Protein AF-A0A920L8A8-F1 (afdb_monomer)

Secondary structure (DSSP, 8-state):
---S--S--GGGGTSHHHHHHHHHHHHHHHHHHHHS--S----SSHHHHHHHHTT---HHHHHHHHHT--

Structure (mmCIF, N/CA/C/O backbone):
data_AF-A0A920L8A8-F1
#
_entry.id   AF-A0A920L8A8-F1
#
loop_
_atom_site.group_PDB
_atom_site.id
_atom_site.type_symbol
_atom_site.label_atom_id
_atom_site.label_alt_id
_atom_site.label_comp_id
_atom_site.label_asym_id
_atom_site.label_entity_id
_atom_site.label_seq_id
_atom_site.pdbx_PDB_ins_code
_atom_site.Cartn_x
_atom_site.Cartn_y
_atom_site.Cartn_z
_atom_site.occupancy
_atom_site.B_iso_or_equiv
_atom_site.auth_seq_id
_atom_site.auth_comp_id
_atom_site.auth_asym_id
_atom_site.auth_atom_id
_atom_site.pdbx_PDB_model_num
ATOM 1 N N . MET A 1 1 ? -3.008 -3.434 14.524 1.00 81.19 1 MET A N 1
ATOM 2 C CA . MET A 1 1 ? -1.886 -3.953 13.711 1.00 81.19 1 MET A CA 1
ATOM 3 C C . MET A 1 1 ? -2.454 -4.687 12.498 1.00 81.19 1 MET A C 1
ATOM 5 O O . MET A 1 1 ? -3.493 -5.327 12.641 1.00 81.19 1 MET A O 1
ATOM 9 N N . ILE A 1 2 ? -1.864 -4.536 11.307 1.00 90.69 2 ILE A N 1
ATOM 10 C CA . ILE A 1 2 ? -2.331 -5.195 10.074 1.00 90.69 2 ILE A CA 1
ATOM 11 C C . ILE A 1 2 ? -1.215 -6.113 9.566 1.00 90.69 2 ILE A C 1
ATOM 13 O O . ILE A 1 2 ? -0.303 -5.656 8.891 1.00 90.69 2 ILE A O 1
ATOM 17 N N . GLU A 1 3 ? -1.337 -7.414 9.835 1.00 90.69 3 GLU A N 1
ATOM 18 C CA . GLU A 1 3 ? -0.357 -8.433 9.419 1.00 90.69 3 GLU A CA 1
ATOM 19 C C . GLU A 1 3 ? -0.529 -8.814 7.941 1.00 90.69 3 GLU A C 1
ATOM 21 O O . GLU A 1 3 ? -1.048 -9.885 7.598 1.00 90.69 3 GLU A O 1
ATOM 26 N N . ARG A 1 4 ? -0.183 -7.890 7.039 1.00 93.75 4 ARG A N 1
ATOM 27 C CA . ARG A 1 4 ? -0.191 -8.112 5.588 1.00 93.75 4 ARG A CA 1
ATOM 28 C C . ARG A 1 4 ? 0.943 -7.367 4.902 1.00 93.75 4 ARG A C 1
ATOM 30 O O . ARG A 1 4 ? 1.310 -6.269 5.299 1.00 93.75 4 ARG A O 1
ATOM 37 N N . CYS A 1 5 ? 1.429 -7.952 3.809 1.00 93.50 5 CYS A N 1
ATOM 38 C CA . CYS A 1 5 ? 2.384 -7.296 2.928 1.00 93.50 5 CYS A CA 1
ATOM 39 C C . CYS A 1 5 ? 1.778 -6.010 2.343 1.00 93.50 5 CYS A C 1
ATOM 41 O O . CYS A 1 5 ? 0.652 -6.012 1.842 1.00 93.50 5 CYS A O 1
ATOM 43 N N . SER A 1 6 ? 2.543 -4.920 2.382 1.00 93.00 6 SER A N 1
ATOM 44 C CA . SER A 1 6 ? 2.166 -3.626 1.805 1.00 93.00 6 SER A CA 1
ATOM 45 C C . SER A 1 6 ? 2.290 -3.589 0.280 1.00 93.00 6 SER A C 1
ATOM 47 O O . SER A 1 6 ? 1.788 -2.661 -0.346 1.00 93.00 6 SER A O 1
ATOM 49 N N . GLY A 1 7 ? 2.960 -4.579 -0.322 1.00 94.31 7 GLY A N 1
ATOM 50 C CA . GLY A 1 7 ? 3.230 -4.646 -1.759 1.00 94.31 7 GLY A CA 1
ATOM 51 C C . GLY A 1 7 ? 4.336 -3.703 -2.233 1.00 94.31 7 GLY A C 1
ATOM 52 O O . GLY A 1 7 ? 4.497 -3.552 -3.438 1.00 94.31 7 GLY A O 1
ATOM 53 N N . HIS A 1 8 ? 5.081 -3.069 -1.318 1.00 93.88 8 HIS A N 1
ATOM 54 C CA . HIS A 1 8 ? 6.065 -2.033 -1.653 1.00 93.88 8 HIS A CA 1
ATOM 55 C C . HIS A 1 8 ? 7.410 -2.550 -2.205 1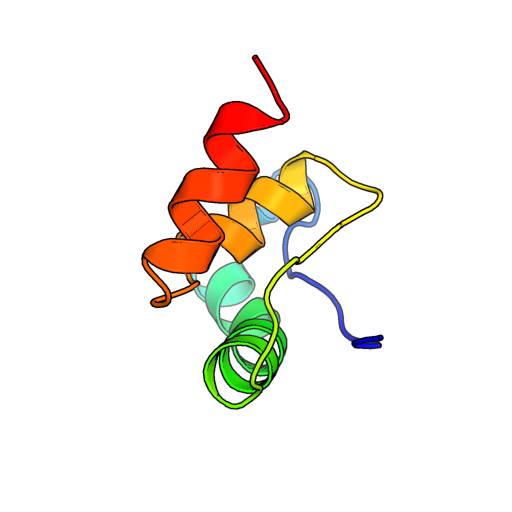.00 93.88 8 HIS A C 1
ATOM 57 O O . HIS A 1 8 ? 8.231 -1.724 -2.584 1.00 93.88 8 HIS A O 1
ATOM 63 N N . ASP A 1 9 ? 7.631 -3.871 -2.205 1.00 88.62 9 ASP A N 1
ATOM 64 C CA . ASP A 1 9 ? 8.899 -4.597 -2.421 1.00 88.62 9 ASP A CA 1
ATOM 65 C C . ASP A 1 9 ? 9.883 -3.941 -3.422 1.00 88.62 9 ASP A C 1
ATOM 67 O O . ASP A 1 9 ? 9.892 -4.214 -4.625 1.00 88.62 9 ASP A O 1
ATOM 71 N N . GLY A 1 10 ? 10.707 -3.018 -2.917 1.00 88.50 10 GLY A N 1
ATOM 72 C CA . GLY A 1 10 ? 11.699 -2.263 -3.681 1.00 88.50 10 GLY A CA 1
ATOM 73 C C . GLY A 1 10 ? 11.167 -1.662 -4.989 1.00 88.50 10 GLY A C 1
ATOM 74 O O . GLY A 1 10 ? 10.225 -0.870 -5.016 1.00 88.50 10 GLY A O 1
ATOM 75 N N . SER A 1 11 ? 11.807 -2.032 -6.105 1.00 92.19 11 SER A N 1
ATOM 76 C CA . SER A 1 11 ? 11.431 -1.524 -7.433 1.00 92.19 11 SER A CA 1
ATOM 77 C C . SER A 1 11 ? 10.091 -2.073 -7.950 1.00 92.19 11 SER A C 1
ATOM 79 O O . SER A 1 11 ? 9.507 -1.503 -8.871 1.00 92.19 11 SER A O 1
ATOM 81 N N . TYR A 1 12 ? 9.569 -3.148 -7.351 1.00 94.00 12 TYR A N 1
ATOM 82 C CA . TYR A 1 12 ? 8.325 -3.791 -7.776 1.00 94.00 12 TYR A CA 1
ATOM 83 C C . TYR A 1 12 ? 7.126 -2.838 -7.696 1.00 94.00 12 TYR A C 1
ATOM 85 O O . TYR A 1 12 ? 6.248 -2.857 -8.560 1.00 94.00 12 TYR A O 1
ATOM 93 N N . ALA A 1 13 ? 7.118 -1.960 -6.692 1.00 92.69 13 ALA A N 1
ATOM 94 C CA . ALA A 1 13 ? 6.048 -0.997 -6.453 1.00 92.69 13 ALA A CA 1
ATOM 95 C C . ALA A 1 13 ? 6.170 0.310 -7.250 1.00 92.69 13 ALA A C 1
ATOM 97 O O . ALA A 1 13 ? 5.371 1.220 -7.038 1.00 92.69 13 ALA A O 1
ATOM 98 N N . ILE A 1 14 ? 7.152 0.415 -8.151 1.00 93.00 14 ILE A N 1
ATOM 99 C CA . ILE A 1 14 ? 7.358 1.598 -9.006 1.00 93.00 14 ILE A CA 1
ATOM 100 C C . ILE A 1 14 ? 7.510 1.255 -10.491 1.00 93.00 14 ILE A C 1
ATOM 102 O O . ILE A 1 14 ? 7.247 2.102 -11.339 1.00 93.00 14 ILE A O 1
ATOM 106 N N . LYS A 1 15 ? 7.918 0.026 -10.824 1.00 95.62 15 LYS A N 1
ATOM 107 C CA . LYS A 1 15 ? 8.032 -0.438 -12.209 1.00 95.62 15 LYS A CA 1
ATOM 108 C C . LYS A 1 15 ? 6.659 -0.576 -12.854 1.00 95.62 15 LYS A C 1
ATOM 110 O O . LYS A 1 15 ? 5.764 -1.190 -12.274 1.00 95.62 15 LYS A O 1
ATOM 115 N N . ALA A 1 16 ? 6.507 -0.049 -14.067 1.00 96.00 16 ALA A N 1
ATOM 116 C CA . ALA A 1 16 ? 5.232 -0.033 -14.779 1.00 96.00 16 ALA A CA 1
ATOM 117 C C . ALA A 1 16 ? 4.653 -1.445 -14.977 1.00 96.00 16 ALA A C 1
ATOM 119 O O . ALA A 1 16 ? 3.450 -1.648 -14.829 1.00 96.00 16 ALA A O 1
ATOM 120 N N . GLU A 1 17 ? 5.506 -2.441 -15.226 1.00 96.31 17 GLU A N 1
ATOM 121 C CA . GLU A 1 17 ? 5.095 -3.818 -15.522 1.00 96.31 17 GLU A CA 1
ATOM 122 C C . GLU A 1 17 ? 4.548 -4.561 -14.288 1.00 96.31 17 GLU A C 1
ATOM 124 O O . GLU A 1 17 ? 3.806 -5.540 -14.412 1.00 96.31 17 GLU A O 1
ATOM 129 N N . SER A 1 18 ? 4.921 -4.121 -13.081 1.00 96.31 18 SER A N 1
ATOM 130 C CA . SER A 1 18 ? 4.528 -4.743 -11.810 1.00 96.31 18 SER A CA 1
ATOM 131 C C . SER A 1 18 ? 3.644 -3.863 -10.931 1.00 96.31 18 SER A C 1
ATOM 133 O O . SER A 1 18 ? 3.039 -4.379 -9.989 1.00 96.31 18 SER A O 1
ATOM 135 N N . PHE A 1 19 ? 3.504 -2.575 -11.249 1.00 95.50 19 PHE A N 1
ATOM 136 C CA . PHE A 1 19 ? 2.791 -1.606 -10.420 1.00 95.50 19 PHE A CA 1
ATOM 137 C C . PHE A 1 19 ? 1.359 -2.047 -10.104 1.00 95.50 19 PHE A C 1
ATOM 139 O O . PHE A 1 19 ? 0.963 -2.089 -8.942 1.00 95.50 19 PHE A O 1
ATOM 146 N N . GLU A 1 20 ? 0.590 -2.488 -11.101 1.00 96.50 20 GLU A N 1
ATOM 147 C CA . GLU A 1 20 ? -0.780 -2.957 -10.864 1.00 96.50 20 GLU A CA 1
ATOM 148 C C . GLU A 1 20 ? -0.851 -4.176 -9.935 1.00 96.50 20 GLU A C 1
ATOM 150 O O . GLU A 1 20 ? -1.805 -4.333 -9.167 1.00 96.50 20 GLU A O 1
ATOM 155 N N . LYS A 1 21 ? 0.157 -5.053 -9.986 1.00 96.81 21 LYS A N 1
ATOM 156 C CA . LYS A 1 21 ? 0.246 -6.218 -9.100 1.00 96.81 21 LYS A CA 1
ATOM 157 C C . LYS A 1 21 ? 0.574 -5.771 -7.675 1.00 96.81 21 LYS A C 1
ATOM 159 O O . LYS A 1 21 ? -0.089 -6.220 -6.743 1.00 96.81 21 LYS A O 1
ATOM 164 N N . ALA A 1 22 ? 1.497 -4.821 -7.512 1.00 96.75 22 ALA A N 1
ATOM 165 C CA . ALA A 1 22 ? 1.793 -4.186 -6.227 1.00 96.75 22 ALA A CA 1
ATOM 166 C C . ALA A 1 22 ? 0.539 -3.531 -5.617 1.00 96.75 22 ALA A C 1
ATOM 168 O O . ALA A 1 22 ? 0.223 -3.737 -4.442 1.00 96.75 22 ALA A O 1
ATOM 169 N N . LEU A 1 23 ? -0.250 -2.826 -6.438 1.00 95.50 23 LEU A N 1
ATOM 170 C CA . LEU A 1 23 ? -1.537 -2.262 -6.029 1.00 95.50 23 LEU A CA 1
ATOM 171 C C . LEU A 1 23 ? -2.526 -3.346 -5.583 1.00 95.50 23 LEU A C 1
ATOM 173 O O . LEU A 1 23 ? -3.223 -3.168 -4.588 1.00 95.50 23 LEU A O 1
ATOM 177 N N . LYS A 1 24 ? -2.602 -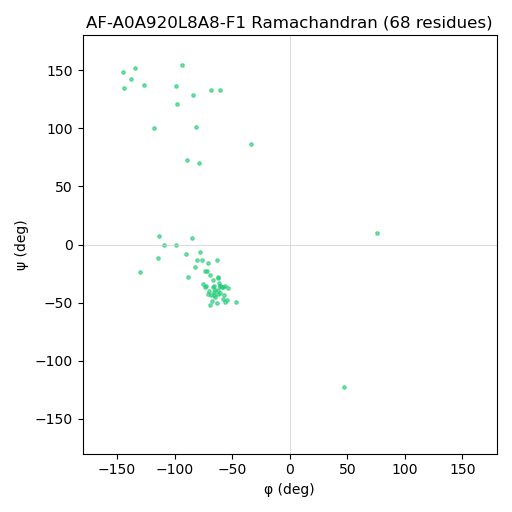4.485 -6.280 1.00 96.44 24 LYS A N 1
ATOM 178 C CA . LYS A 1 24 ? -3.469 -5.602 -5.867 1.00 96.44 24 LYS A CA 1
A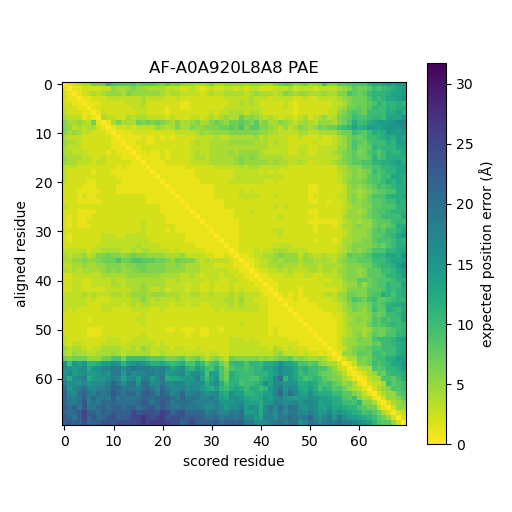TOM 179 C C . LYS A 1 24 ? -3.065 -6.168 -4.502 1.00 96.44 24 LYS A C 1
ATOM 181 O O . LYS A 1 24 ? -3.951 -6.447 -3.699 1.00 96.44 24 LYS A O 1
ATOM 186 N N . ILE A 1 25 ? -1.765 -6.268 -4.217 1.00 96.69 25 ILE A N 1
ATOM 187 C CA . ILE A 1 25 ? -1.247 -6.750 -2.925 1.00 96.69 25 ILE A CA 1
ATOM 188 C C . ILE A 1 25 ? -1.611 -5.787 -1.784 1.00 96.69 25 ILE A C 1
ATOM 190 O O . ILE A 1 25 ? -2.028 -6.244 -0.720 1.00 96.69 25 ILE A O 1
ATOM 194 N N . ARG A 1 26 ? -1.532 -4.464 -2.004 1.00 95.38 26 ARG A N 1
ATOM 195 C CA . ARG A 1 26 ? -1.828 -3.461 -0.960 1.00 95.38 26 ARG A CA 1
ATOM 196 C C . ARG A 1 26 ? -3.320 -3.308 -0.634 1.00 95.38 26 ARG A C 1
ATOM 198 O O . ARG A 1 26 ? -3.662 -2.849 0.454 1.00 95.38 26 ARG A O 1
ATOM 205 N N . ARG A 1 27 ? -4.230 -3.677 -1.548 1.00 95.25 27 ARG A N 1
ATOM 206 C CA . ARG A 1 27 ? -5.699 -3.526 -1.392 1.00 95.25 27 ARG A CA 1
ATOM 207 C C . ARG A 1 27 ? -6.266 -3.997 -0.042 1.00 95.25 27 ARG A C 1
ATOM 209 O O . ARG A 1 27 ? -7.009 -3.223 0.558 1.00 95.25 27 ARG A O 1
ATOM 216 N N . PRO A 1 28 ? -5.965 -5.205 0.474 1.00 95.00 28 PRO A N 1
ATOM 217 C CA . PRO A 1 28 ? -6.463 -5.637 1.782 1.00 95.00 28 PRO A CA 1
ATOM 218 C C . PRO A 1 28 ? -5.983 -4.761 2.947 1.00 95.00 28 PRO A C 1
ATOM 220 O O . PRO A 1 28 ? -6.702 -4.644 3.938 1.00 95.00 28 PRO A O 1
ATOM 223 N N . VAL A 1 29 ? -4.803 -4.137 2.841 1.00 94.44 29 VAL A N 1
ATOM 224 C CA . VAL A 1 29 ? -4.299 -3.188 3.846 1.00 94.44 29 VAL A CA 1
ATOM 225 C C . VAL A 1 29 ? -5.138 -1.913 3.808 1.00 94.44 29 VAL A C 1
ATOM 227 O O . VAL A 1 29 ? -5.720 -1.538 4.822 1.00 94.44 29 VAL A O 1
ATOM 230 N N . ILE A 1 30 ? -5.295 -1.317 2.622 1.00 93.19 30 ILE A N 1
ATOM 231 C CA . ILE A 1 30 ? -6.108 -0.107 2.415 1.00 93.19 30 ILE A CA 1
ATOM 232 C C . ILE A 1 30 ? -7.555 -0.321 2.851 1.00 93.19 30 ILE A C 1
ATOM 234 O O . ILE A 1 30 ? -8.097 0.484 3.599 1.00 93.19 30 ILE A O 1
ATOM 238 N N . SER A 1 31 ? -8.176 -1.432 2.448 1.00 92.81 31 SER A N 1
ATOM 239 C CA . SER A 1 31 ? -9.567 -1.708 2.809 1.00 92.81 31 SER A CA 1
ATOM 240 C C . SER A 1 31 ? -9.764 -1.807 4.321 1.00 92.81 31 SER A C 1
ATOM 242 O O . SER A 1 31 ? -10.806 -1.382 4.808 1.00 92.81 31 SER A O 1
ATOM 244 N N . LYS A 1 32 ? -8.797 -2.357 5.067 1.00 92.25 32 LYS A N 1
ATOM 245 C CA . LYS A 1 32 ? -8.865 -2.393 6.534 1.00 92.25 32 LYS A CA 1
ATOM 246 C C . LYS A 1 32 ? -8.696 -1.008 7.144 1.00 92.25 32 LYS A C 1
ATOM 248 O O . LYS A 1 32 ? -9.406 -0.694 8.090 1.00 92.25 32 LYS A O 1
ATOM 253 N N . ILE A 1 33 ? -7.785 -0.204 6.599 1.00 90.38 33 ILE A N 1
ATOM 254 C CA . ILE A 1 33 ? -7.556 1.166 7.059 1.00 90.38 33 ILE A CA 1
ATOM 255 C C . ILE A 1 33 ? -8.808 2.023 6.838 1.00 90.38 33 ILE A C 1
ATOM 257 O O . ILE A 1 33 ? -9.281 2.630 7.789 1.00 90.38 33 ILE A O 1
ATOM 261 N N . ASN A 1 34 ? -9.390 2.014 5.634 1.00 87.88 34 ASN A N 1
ATOM 262 C CA . ASN A 1 34 ? -10.557 2.845 5.310 1.00 87.88 34 ASN A CA 1
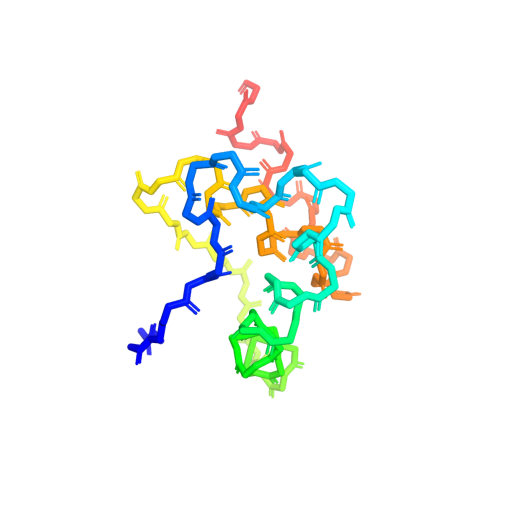ATOM 263 C C . ASN A 1 34 ? -11.836 2.403 6.046 1.00 87.88 34 ASN A C 1
ATOM 265 O O . ASN A 1 34 ? -12.723 3.220 6.259 1.00 87.88 34 ASN A O 1
ATOM 269 N N . LYS A 1 35 ? -11.956 1.121 6.422 1.00 89.69 35 LYS A N 1
ATOM 270 C CA . LYS A 1 35 ? -13.101 0.607 7.201 1.00 89.69 35 LYS A CA 1
ATOM 271 C C . LYS A 1 35 ? -12.982 0.856 8.703 1.00 89.69 35 LYS A C 1
ATOM 273 O O . LYS A 1 35 ? -13.974 0.710 9.408 1.00 89.69 35 LYS A O 1
ATOM 278 N N . GLY A 1 36 ? -11.778 1.124 9.198 1.00 86.19 36 GLY A N 1
ATOM 279 C CA . GLY A 1 36 ? -11.545 1.379 10.611 1.00 86.19 36 GLY A CA 1
ATOM 280 C C . GLY A 1 36 ? -11.588 2.866 10.933 1.00 86.19 36 GLY A C 1
ATOM 281 O O . GLY A 1 36 ? -11.273 3.712 10.100 1.00 86.19 36 GLY A O 1
ATOM 282 N N . GLU A 1 37 ? -11.913 3.184 12.179 1.00 83.88 37 GLU A N 1
ATOM 283 C CA . GLU A 1 37 ? -11.824 4.544 12.708 1.00 83.88 37 GLU A CA 1
ATOM 284 C C . GLU A 1 37 ? -10.427 4.779 13.295 1.00 83.88 37 GLU A C 1
ATOM 286 O O . GLU A 1 37 ? -10.223 4.790 14.507 1.00 83.88 37 GLU A O 1
ATOM 291 N N . PHE A 1 38 ? -9.428 4.907 12.418 1.00 83.56 38 PHE A N 1
ATOM 292 C CA . PHE A 1 38 ? -8.054 5.213 12.821 1.00 83.56 38 PHE A CA 1
ATOM 293 C C . PHE A 1 38 ? -7.758 6.703 12.658 1.00 83.56 38 PHE A C 1
ATOM 295 O O . PHE A 1 38 ? -8.074 7.305 11.633 1.00 83.56 38 PHE A O 1
ATOM 302 N N . THR A 1 39 ? -7.102 7.292 13.656 1.00 81.88 39 THR A N 1
ATOM 303 C CA . THR A 1 39 ? -6.565 8.659 13.579 1.00 81.88 39 THR A CA 1
ATOM 304 C C . THR A 1 39 ? -5.150 8.696 13.017 1.00 81.88 39 THR A C 1
ATOM 306 O O . THR A 1 39 ? -4.747 9.692 12.421 1.00 81.88 39 THR A O 1
ATOM 309 N N . ASN A 1 40 ? -4.386 7.618 13.211 1.00 83.50 40 ASN A N 1
ATOM 310 C CA . ASN A 1 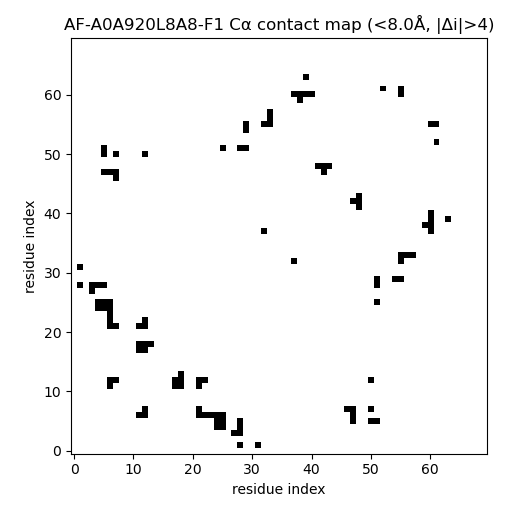40 ? -2.982 7.537 12.841 1.00 83.50 40 ASN A CA 1
ATOM 311 C C . ASN A 1 40 ? -2.678 6.183 12.198 1.00 83.50 40 ASN A C 1
ATOM 313 O O . ASN A 1 40 ? -3.163 5.137 12.632 1.00 83.50 40 ASN A O 1
ATOM 317 N N . PHE A 1 41 ? -1.808 6.215 11.194 1.00 85.94 41 PHE A N 1
ATOM 318 C CA . PHE A 1 41 ? -1.186 5.046 10.591 1.00 85.94 41 PHE A CA 1
ATOM 319 C C . PHE A 1 41 ? 0.323 5.255 10.612 1.00 85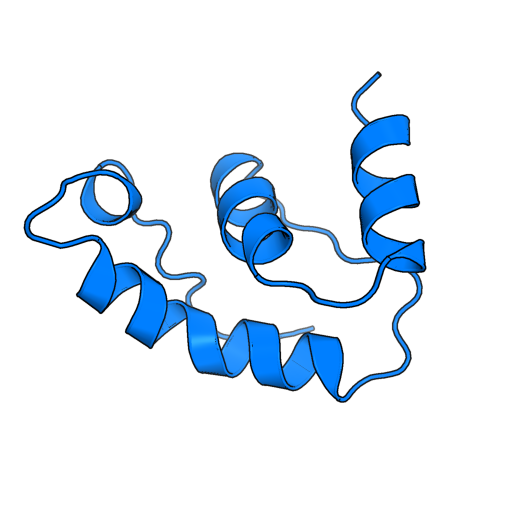.94 41 PHE A C 1
ATOM 321 O O . PHE A 1 41 ? 0.808 6.345 10.320 1.00 85.94 41 PHE A O 1
ATOM 328 N N . THR A 1 42 ? 1.053 4.204 10.960 1.00 89.06 42 THR A N 1
ATOM 329 C CA . THR A 1 42 ? 2.512 4.207 10.981 1.00 89.06 42 THR A CA 1
ATOM 330 C C . THR A 1 42 ? 3.034 2.946 10.312 1.00 89.06 42 THR A C 1
ATOM 332 O O . THR A 1 42 ? 2.361 1.912 10.287 1.00 89.06 42 THR A O 1
ATOM 335 N N . SER A 1 43 ? 4.226 3.058 9.747 1.00 89.19 43 SER A N 1
ATOM 336 C CA . SER A 1 43 ? 4.962 1.980 9.107 1.00 89.19 43 SER A CA 1
ATOM 337 C C . SER A 1 43 ? 6.438 2.206 9.403 1.00 8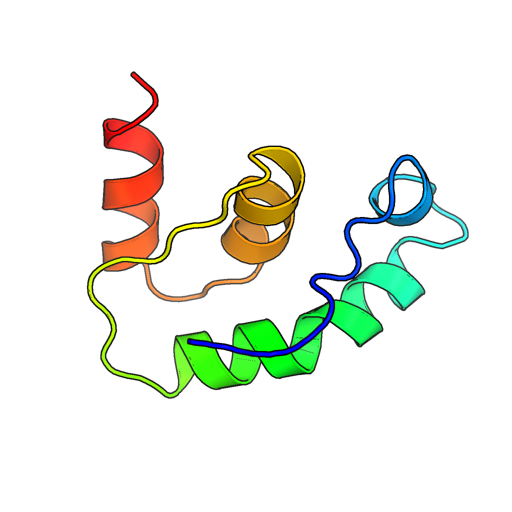9.19 43 SER A C 1
ATOM 339 O O . SER A 1 43 ? 6.933 3.325 9.283 1.00 89.19 43 SER A O 1
ATOM 341 N N . ASP A 1 44 ? 7.126 1.139 9.779 1.00 90.25 44 ASP A N 1
ATOM 342 C CA . ASP A 1 44 ? 8.571 1.105 10.007 1.00 90.25 44 ASP A CA 1
ATOM 343 C C . ASP A 1 44 ? 9.369 1.417 8.729 1.00 90.25 44 ASP A C 1
ATOM 345 O O . ASP A 1 44 ? 10.461 1.978 8.786 1.00 90.25 44 ASP A O 1
ATOM 349 N N . CYS A 1 45 ? 8.798 1.116 7.559 1.00 89.12 45 CYS A N 1
ATOM 350 C CA . CYS A 1 45 ? 9.353 1.492 6.267 1.00 89.12 45 CYS A CA 1
ATOM 351 C C . CYS A 1 45 ? 8.694 2.773 5.709 1.00 89.12 45 CYS A C 1
ATOM 353 O O . CYS A 1 45 ? 7.489 2.758 5.425 1.00 89.12 45 CYS A O 1
ATOM 355 N N . PRO A 1 46 ? 9.453 3.855 5.434 1.00 88.38 46 PRO A N 1
ATOM 356 C CA . PRO A 1 46 ? 8.898 5.096 4.883 1.00 88.38 46 PRO A CA 1
ATOM 357 C C . PRO A 1 46 ? 8.369 4.927 3.449 1.00 88.38 46 PRO A C 1
ATOM 359 O O . PRO A 1 46 ? 7.395 5.571 3.057 1.00 88.38 46 PRO A O 1
ATOM 362 N N . MET A 1 47 ? 8.958 4.021 2.660 1.00 91.06 47 MET A N 1
ATOM 363 C CA . MET A 1 47 ? 8.455 3.705 1.318 1.00 91.06 47 MET A CA 1
ATOM 364 C C . MET A 1 47 ? 7.102 2.995 1.381 1.00 91.06 47 MET A C 1
ATOM 366 O O . MET A 1 47 ? 6.194 3.348 0.630 1.00 91.06 47 MET A O 1
ATOM 370 N N . ALA A 1 48 ? 6.946 2.032 2.295 1.00 92.69 48 ALA A N 1
ATOM 371 C CA . ALA A 1 48 ? 5.663 1.379 2.530 1.00 92.69 48 ALA A CA 1
ATOM 372 C C . ALA A 1 48 ? 4.631 2.374 3.077 1.00 92.69 48 ALA A C 1
ATOM 374 O O . ALA A 1 48 ? 3.489 2.362 2.619 1.00 92.69 48 ALA A O 1
ATOM 375 N N . ALA A 1 49 ? 5.045 3.285 3.968 1.00 91.62 49 ALA A N 1
ATOM 376 C CA . ALA A 1 49 ? 4.191 4.350 4.485 1.00 91.62 49 ALA A CA 1
ATOM 377 C C . ALA A 1 49 ? 3.621 5.208 3.349 1.00 91.62 49 ALA A C 1
ATOM 379 O O . ALA A 1 49 ? 2.409 5.389 3.257 1.00 91.62 49 ALA A O 1
ATOM 380 N N . LYS A 1 50 ? 4.483 5.668 2.432 1.00 89.62 50 LYS A N 1
ATOM 381 C CA . LYS A 1 50 ? 4.079 6.467 1.269 1.00 89.62 50 LYS A CA 1
ATOM 382 C C . LYS A 1 50 ? 3.215 5.667 0.291 1.00 89.62 50 LYS A C 1
ATOM 384 O O . LYS A 1 50 ? 2.198 6.166 -0.191 1.00 89.62 50 LYS A O 1
ATOM 389 N N . PHE A 1 51 ? 3.597 4.422 0.006 1.00 92.62 51 PHE A N 1
ATOM 390 C CA . PHE A 1 51 ? 2.873 3.565 -0.930 1.00 92.62 51 PHE A CA 1
ATOM 391 C C . PHE A 1 51 ? 1.466 3.235 -0.425 1.00 92.62 51 PHE A C 1
ATOM 393 O O . PHE A 1 51 ? 0.509 3.365 -1.183 1.00 92.62 51 PHE A O 1
ATOM 400 N N . ILE A 1 52 ? 1.310 2.881 0.852 1.00 92.69 52 ILE A N 1
ATOM 401 C CA . ILE A 1 52 ? -0.002 2.677 1.481 1.00 92.69 52 ILE A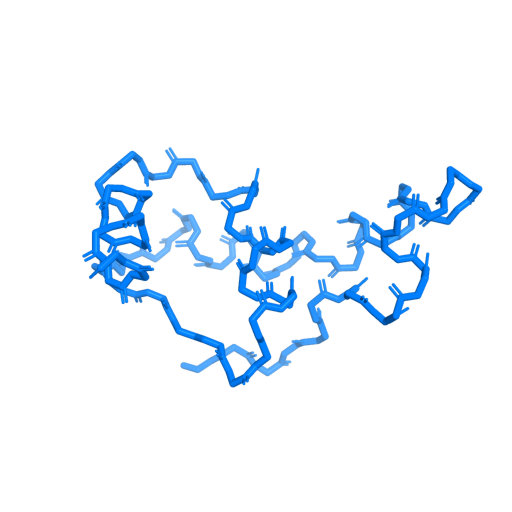 CA 1
ATOM 402 C C . ILE A 1 52 ? -0.751 4.011 1.572 1.00 92.69 52 ILE A C 1
ATOM 404 O O . ILE A 1 52 ? -1.895 4.094 1.137 1.00 92.69 52 ILE A O 1
ATOM 408 N N . GLY A 1 53 ? -0.097 5.068 2.060 1.00 90.94 53 GLY A N 1
ATOM 409 C CA . GLY A 1 53 ? -0.687 6.395 2.246 1.00 90.94 53 GLY A CA 1
ATOM 410 C C . GLY A 1 53 ? -1.346 6.954 0.987 1.00 90.94 53 GLY A C 1
ATOM 411 O O . GLY A 1 53 ? -2.432 7.512 1.068 1.00 90.94 53 GLY A O 1
ATOM 412 N N . SER A 1 54 ? -0.758 6.706 -0.189 1.00 89.44 54 SER A N 1
ATOM 413 C CA . SER A 1 54 ? -1.327 7.118 -1.484 1.00 89.44 54 SER A CA 1
ATOM 414 C C . SER A 1 54 ? -2.683 6.486 -1.838 1.00 89.44 54 SER A C 1
ATOM 416 O O . SER A 1 54 ? -3.311 6.906 -2.805 1.00 89.44 54 SER A O 1
ATOM 418 N N . GLY A 1 55 ? -3.112 5.440 -1.124 1.00 88.62 55 GLY A N 1
ATOM 419 C CA . GLY A 1 55 ? -4.395 4.767 -1.332 1.00 88.62 55 GLY A CA 1
ATOM 420 C C . GLY A 1 55 ? -5.429 5.004 -0.229 1.00 88.62 55 GLY A C 1
ATOM 421 O O . GLY A 1 55 ? -6.509 4.429 -0.312 1.00 88.62 55 GLY A O 1
ATOM 422 N N . ILE A 1 56 ? -5.105 5.773 0.815 1.00 88.38 56 ILE A N 1
ATOM 423 C CA . ILE A 1 56 ? -6.020 6.048 1.932 1.00 88.38 56 ILE A CA 1
ATOM 424 C C . ILE A 1 56 ? -6.934 7.215 1.546 1.00 88.38 56 ILE A C 1
ATOM 426 O O . ILE A 1 56 ? -6.460 8.275 1.155 1.00 88.38 56 ILE A O 1
ATOM 430 N N . GLU A 1 57 ? -8.245 7.030 1.689 1.00 79.25 57 GLU A N 1
ATOM 431 C CA . GLU A 1 57 ? -9.259 8.020 1.276 1.00 79.25 57 GLU A CA 1
ATOM 432 C C . GLU A 1 57 ? -9.607 9.016 2.399 1.00 79.25 57 GLU A C 1
ATOM 434 O O . GLU A 1 57 ? -10.308 10.001 2.184 1.00 79.25 57 GLU A O 1
ATOM 439 N N . ASN A 1 58 ? -9.109 8.779 3.617 1.00 70.31 58 ASN A N 1
ATOM 440 C CA . ASN A 1 58 ? -9.383 9.614 4.781 1.00 70.31 58 ASN A CA 1
ATOM 441 C C . ASN A 1 58 ? -8.486 10.869 4.803 1.00 70.31 58 ASN A C 1
ATOM 443 O O . ASN A 1 58 ? -7.328 10.823 5.227 1.00 70.31 58 ASN A O 1
ATOM 447 N N . GLU A 1 59 ? -9.056 12.007 4.398 1.00 60.09 59 GLU A N 1
ATOM 448 C CA . GLU A 1 59 ? -8.402 13.324 4.345 1.00 60.09 59 GLU A CA 1
ATOM 449 C C . GLU A 1 59 ? -7.806 13.769 5.698 1.00 60.09 59 GLU A C 1
ATOM 451 O O . GLU A 1 59 ? -6.721 14.360 5.742 1.00 60.09 59 GLU A O 1
ATOM 456 N N . LYS A 1 60 ? -8.459 13.437 6.825 1.00 57.12 60 LYS A N 1
ATOM 457 C CA . LYS A 1 60 ? -7.930 13.741 8.168 1.00 57.12 60 LYS A CA 1
ATOM 458 C C . LYS A 1 60 ? -6.644 12.968 8.457 1.00 57.12 60 LYS A C 1
ATOM 460 O O . LYS A 1 60 ? -5.740 13.512 9.087 1.00 57.12 60 LYS A O 1
ATOM 465 N N . MET A 1 61 ? -6.541 11.732 7.968 1.00 61.03 61 MET A N 1
ATOM 466 C CA . MET A 1 61 ? -5.347 10.906 8.146 1.00 61.03 61 MET A CA 1
ATOM 467 C C . MET A 1 61 ? -4.197 11.351 7.228 1.00 61.03 61 MET A C 1
ATOM 469 O O . MET A 1 61 ? -3.039 11.329 7.639 1.00 61.03 61 MET A O 1
ATOM 473 N N . TRP A 1 62 ? -4.510 11.830 6.019 1.00 55.69 62 TRP A N 1
ATOM 474 C CA . TRP A 1 62 ? -3.531 12.398 5.083 1.00 55.69 62 TRP A CA 1
ATOM 475 C C . TRP A 1 62 ? -2.835 13.650 5.639 1.00 55.69 62 TRP A C 1
ATOM 477 O O . TRP A 1 62 ? -1.612 13.776 5.547 1.00 55.69 62 TRP A O 1
ATOM 487 N N . ARG A 1 63 ? -3.594 14.550 6.284 1.00 52.69 63 ARG A N 1
ATOM 488 C CA . ARG A 1 63 ? -3.055 15.780 6.892 1.00 52.69 63 ARG A CA 1
ATOM 489 C C . ARG A 1 63 ? -1.991 15.514 7.962 1.00 52.69 63 ARG A C 1
ATOM 491 O O . ARG A 1 63 ? -1.022 16.261 8.017 1.00 52.69 63 ARG A O 1
ATOM 498 N N . LEU A 1 64 ? -2.139 14.455 8.761 1.00 49.94 64 LEU A N 1
ATOM 499 C CA . LEU A 1 64 ? -1.199 14.111 9.839 1.00 49.94 64 LEU A CA 1
ATOM 500 C C . LEU A 1 64 ? 0.127 13.527 9.323 1.00 49.94 64 LEU A C 1
ATOM 502 O O . LEU A 1 64 ? 1.181 13.856 9.865 1.00 49.94 64 LEU A O 1
ATOM 506 N N . ILE A 1 65 ? 0.091 12.725 8.250 1.00 54.28 65 ILE A N 1
ATOM 507 C CA . ILE A 1 65 ? 1.290 12.108 7.650 1.00 54.28 65 ILE A CA 1
ATOM 508 C C . ILE A 1 65 ? 2.217 13.167 7.032 1.00 54.28 65 ILE A C 1
ATOM 510 O O . ILE A 1 65 ? 3.435 13.046 7.130 1.00 54.28 65 ILE A O 1
ATOM 514 N N . ILE A 1 66 ? 1.661 14.223 6.425 1.00 51.50 66 ILE A N 1
ATOM 515 C CA . ILE A 1 66 ? 2.462 15.302 5.821 1.00 51.50 66 ILE A CA 1
ATOM 516 C C . ILE A 1 66 ? 3.110 16.184 6.897 1.00 51.50 66 ILE A C 1
ATOM 518 O O . ILE A 1 66 ? 4.244 16.618 6.726 1.00 51.50 66 ILE A O 1
ATOM 522 N N . THR A 1 67 ? 2.433 16.421 8.023 1.00 47.88 67 THR A N 1
ATOM 523 C CA . THR A 1 67 ? 2.952 17.291 9.093 1.00 47.88 67 THR A CA 1
ATOM 524 C C . THR A 1 67 ? 3.959 16.625 10.032 1.00 47.88 67 THR A C 1
ATOM 526 O O . THR A 1 67 ? 4.595 17.329 10.801 1.00 47.88 67 THR A O 1
ATOM 529 N N . GLN A 1 68 ? 4.104 15.296 10.012 1.00 48.53 68 GLN A N 1
ATOM 530 C CA . GLN A 1 68 ? 5.048 14.558 10.876 1.00 48.53 68 GLN A CA 1
ATOM 531 C C . GLN A 1 68 ? 6.371 14.190 10.186 1.00 48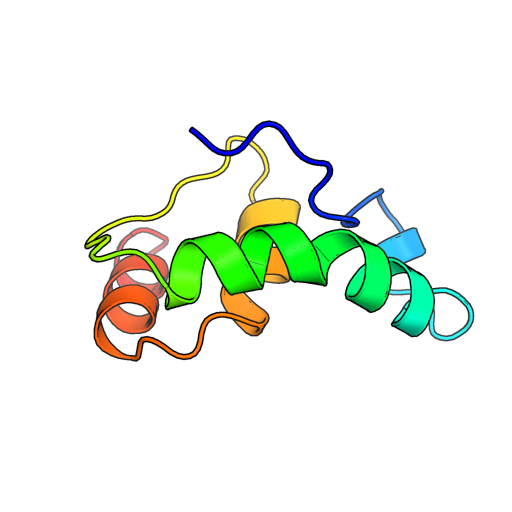.53 68 GLN A C 1
ATOM 533 O O . GLN A 1 68 ? 7.237 13.578 10.806 1.00 48.53 68 GLN A O 1
ATOM 538 N N . LEU A 1 69 ? 6.526 14.556 8.912 1.00 46.19 69 LEU A N 1
ATOM 539 C CA . LEU A 1 69 ? 7.761 14.408 8.133 1.00 46.19 69 LEU A CA 1
ATOM 540 C C . LEU A 1 69 ? 8.384 15.767 7.754 1.00 46.19 69 LEU A C 1
ATOM 542 O O . LEU A 1 69 ? 9.335 15.789 6.971 1.00 46.19 69 LEU A O 1
ATOM 546 N N . ALA A 1 70 ? 7.842 16.870 8.284 1.00 40.16 70 ALA A N 1
ATOM 547 C CA . ALA A 1 70 ? 8.381 18.224 8.173 1.00 40.16 70 ALA A CA 1
ATOM 548 C C . ALA A 1 70 ? 9.039 18.648 9.491 1.00 40.16 70 ALA A C 1
ATOM 550 O O . ALA A 1 70 ? 8.482 18.292 10.556 1.00 40.16 70 ALA A O 1
#

Foldseek 3Di:
DDPFDLLLPDCLCPDPVRVVVSVVRNVVVQVVQQPDPDQEDDDPDVSSVVSNLVSHPDPNHVVVVVVVVD

Mean predicted aligned error: 5.76 Å

Sequence (70 aa):
MIERCSGHDGSYAIKAESFEKALKIRRPVISKINKGEFTNFTSDCPMAAKFIGSGIENEKMWRLIITQLA

Solvent-accessible surface area (backbone atoms only — not comparable to full-atom values): 4342 Å² total; per-residue (Å²): 138,76,100,65,69,59,32,44,66,73,65,43,45,70,38,81,94,37,28,69,58,20,52,61,48,21,43,69,58,41,54,53,53,72,73,44,96,65,78,77,84,87,54,97,45,67,66,41,38,52,61,51,54,78,63,58,83,53,64,75,43,53,58,54,62,61,62,73,76,105

pLDDT: mean 84.26, std 15.51, range [40.16, 96.81]

Radius of gyration: 11.91 Å; Cα contacts (8 Å, |Δi|>4): 58; chains: 1; bounding box: 25×27×29 Å